Protein AF-A0A7R9MTW7-F1 (afdb_monomer_lite)

pLDDT: mean 83.07, std 15.14, range [42.19, 98.0]

Radius of gyration: 27.44 Å; chains: 1; bounding box: 56×30×74 Å

Structure (mmCIF, N/CA/C/O backbone):
data_AF-A0A7R9MTW7-F1
#
_entry.id   AF-A0A7R9MTW7-F1
#
loop_
_atom_site.group_PDB
_atom_site.id
_atom_site.type_symbol
_atom_site.label_atom_id
_atom_site.label_alt_id
_atom_site.label_comp_id
_atom_site.label_asym_id
_atom_site.label_entity_id
_atom_site.label_seq_id
_atom_site.pdbx_PDB_ins_code
_atom_site.Cartn_x
_atom_site.Cartn_y
_atom_site.Cartn_z
_atom_site.occupancy
_atom_site.B_iso_or_equiv
_atom_site.auth_seq_id
_atom_site.auth_comp_id
_atom_site.auth_asym_id
_atom_site.auth_atom_id
_atom_site.pdbx_PDB_model_num
ATOM 1 N N . GLY A 1 1 ? -20.750 -4.786 21.746 1.00 70.62 1 GLY A N 1
ATOM 2 C CA . GLY A 1 1 ? -20.802 -4.946 23.214 1.00 70.62 1 GLY A CA 1
ATOM 3 C C . GLY A 1 1 ? -21.773 -3.927 23.767 1.00 70.62 1 GLY A C 1
ATOM 4 O O . GLY A 1 1 ? -22.263 -3.124 22.984 1.00 70.62 1 GLY A O 1
ATOM 5 N N . ASP A 1 2 ? -22.049 -3.941 25.066 1.00 84.56 2 ASP A N 1
ATOM 6 C CA . ASP A 1 2 ? -22.953 -2.957 25.673 1.00 84.56 2 ASP A CA 1
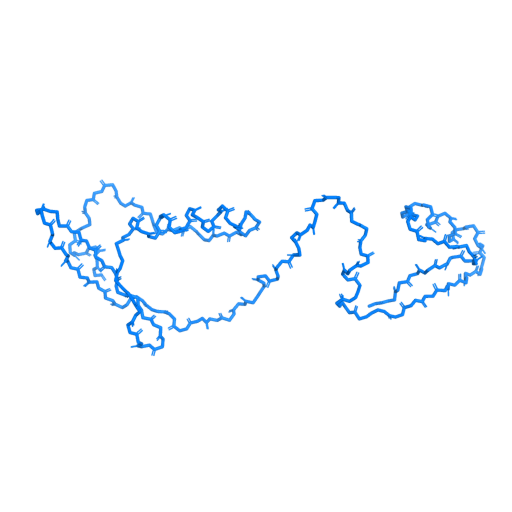ATOM 7 C C . ASP A 1 2 ? -22.163 -1.765 26.226 1.00 84.56 2 ASP A C 1
ATOM 9 O O . ASP A 1 2 ? -21.079 -1.933 26.790 1.00 84.56 2 ASP A O 1
ATOM 13 N N . ARG A 1 3 ? -22.690 -0.551 26.045 1.00 84.81 3 ARG A N 1
ATOM 14 C CA . ARG A 1 3 ? -22.098 0.691 26.559 1.00 84.81 3 ARG A CA 1
ATOM 15 C C . ARG A 1 3 ? -22.910 1.183 27.750 1.00 84.81 3 ARG A C 1
ATOM 17 O O . ARG A 1 3 ? -24.132 1.262 27.665 1.00 84.81 3 ARG A O 1
ATOM 24 N N . ILE A 1 4 ? -22.226 1.526 28.839 1.00 90.19 4 ILE A N 1
ATOM 25 C CA . ILE A 1 4 ? -22.842 2.060 30.058 1.00 90.19 4 ILE A CA 1
ATOM 26 C C . ILE A 1 4 ? -23.126 3.550 29.858 1.00 90.19 4 ILE A C 1
ATOM 28 O O . ILE A 1 4 ? -22.208 4.314 29.570 1.00 90.19 4 ILE A O 1
ATOM 32 N N . LEU A 1 5 ? -24.390 3.937 30.012 1.00 91.19 5 LEU A N 1
ATOM 33 C CA . LEU A 1 5 ? -24.848 5.326 30.019 1.00 91.19 5 LEU A CA 1
ATOM 34 C C . LEU A 1 5 ? -24.949 5.871 31.442 1.00 91.19 5 LEU A C 1
ATOM 36 O O . LEU A 1 5 ? -24.600 7.021 31.688 1.00 91.19 5 LEU A O 1
ATOM 40 N N . GLU A 1 6 ? -25.390 5.040 32.389 1.00 95.06 6 GLU A N 1
ATOM 41 C CA . GLU A 1 6 ? -25.569 5.452 33.781 1.00 95.06 6 GLU A CA 1
ATOM 42 C C . GLU A 1 6 ? -25.099 4.378 34.757 1.00 95.06 6 GLU A C 1
ATOM 44 O O . GLU A 1 6 ? -25.296 3.180 34.535 1.00 95.06 6 GLU A O 1
ATOM 49 N N . VAL A 1 7 ? -24.541 4.833 35.878 1.00 95.44 7 VAL A N 1
ATOM 50 C CA . VAL A 1 7 ? -24.204 4.011 37.041 1.00 95.44 7 VAL A CA 1
ATOM 51 C C . VAL A 1 7 ? -25.021 4.509 38.225 1.00 95.44 7 VAL A C 1
ATOM 53 O O . VAL A 1 7 ? -24.881 5.655 38.640 1.00 95.44 7 VAL A O 1
ATOM 56 N N . ASN A 1 8 ? -25.891 3.656 38.768 1.00 93.00 8 ASN A N 1
ATOM 57 C CA . ASN A 1 8 ? -26.792 3.978 39.880 1.00 93.00 8 ASN A CA 1
ATOM 58 C C . ASN A 1 8 ? -27.641 5.245 39.634 1.00 93.00 8 ASN A C 1
ATOM 60 O O . ASN A 1 8 ? -27.884 6.027 40.550 1.00 93.00 8 ASN A O 1
ATOM 64 N N . GLY A 1 9 ? -28.085 5.445 38.387 1.00 92.19 9 GLY A N 1
ATOM 65 C CA . GLY A 1 9 ? -28.882 6.606 37.969 1.00 92.19 9 GLY A CA 1
ATOM 66 C C . GLY A 1 9 ? -28.076 7.888 37.732 1.00 92.19 9 GLY A C 1
ATOM 67 O O . GLY A 1 9 ? -28.666 8.944 37.522 1.00 92.19 9 GLY A O 1
ATOM 68 N N . ILE A 1 10 ? -26.741 7.820 37.775 1.00 93.44 10 ILE A N 1
ATOM 69 C CA . ILE A 1 10 ? -25.850 8.943 37.461 1.00 93.44 10 ILE A CA 1
ATOM 70 C C . ILE A 1 10 ? -25.286 8.739 36.055 1.00 93.44 10 ILE A C 1
ATOM 72 O O . ILE A 1 10 ? -24.635 7.724 35.803 1.00 93.44 10 ILE A O 1
ATOM 76 N N . ASN A 1 11 ? -25.514 9.704 35.158 1.00 92.31 11 ASN A N 1
ATOM 77 C CA . ASN A 1 11 ? -24.946 9.704 33.808 1.00 92.31 11 ASN A CA 1
ATOM 78 C C . ASN A 1 11 ? -23.407 9.735 33.870 1.00 92.31 11 ASN A C 1
ATOM 80 O O . ASN A 1 11 ? -22.822 10.545 34.592 1.00 92.31 11 ASN A O 1
ATOM 84 N N . VAL A 1 12 ? -22.767 8.829 33.128 1.00 91.81 12 VAL A N 1
ATOM 85 C CA . VAL A 1 12 ? -21.307 8.662 33.064 1.00 91.81 12 VAL A CA 1
ATOM 86 C C . VAL A 1 12 ? -20.700 9.036 31.707 1.00 91.81 12 VAL A C 1
ATOM 88 O O . VAL A 1 12 ? -19.534 8.743 31.442 1.00 91.81 12 VAL A O 1
ATOM 91 N N . GLU A 1 13 ? -21.457 9.695 30.834 1.00 86.06 13 GLU A N 1
ATOM 92 C CA . GLU A 1 13 ? -20.951 10.233 29.575 1.00 86.06 13 GLU A CA 1
ATOM 93 C C . GLU A 1 13 ? -19.819 11.243 29.830 1.00 86.06 13 GLU A C 1
ATOM 95 O O . GLU A 1 13 ? -19.944 12.166 30.634 1.00 86.06 13 GLU A O 1
ATOM 100 N N . GLY A 1 14 ? -18.667 11.029 29.187 1.00 80.06 14 GLY A N 1
ATOM 101 C CA . GLY A 1 14 ? -17.466 11.849 29.384 1.00 80.06 14 GLY A CA 1
ATOM 102 C C . GLY A 1 14 ? -16.756 11.659 30.733 1.00 80.06 14 GLY A C 1
ATOM 103 O O . GLY A 1 14 ? -15.713 12.273 30.959 1.00 80.06 14 GLY A O 1
ATOM 104 N N . ALA A 1 15 ? -17.266 10.803 31.625 1.00 85.19 15 ALA A N 1
ATOM 105 C CA . ALA A 1 15 ? -16.595 10.498 32.881 1.00 85.19 15 ALA A CA 1
ATOM 106 C C . ALA A 1 15 ? -15.306 9.703 32.633 1.00 85.19 15 ALA A C 1
ATOM 108 O O . ALA A 1 15 ? -15.241 8.791 31.806 1.00 85.19 15 ALA A O 1
ATOM 109 N N . THR A 1 16 ? -14.265 10.014 33.402 1.00 86.56 16 THR A N 1
ATOM 110 C CA . THR A 1 16 ? -13.035 9.221 33.385 1.00 86.56 16 THR A CA 1
ATOM 111 C C . THR A 1 16 ? -13.288 7.820 33.932 1.00 86.56 16 THR A C 1
ATOM 113 O O . THR A 1 16 ? -14.127 7.621 34.813 1.00 86.56 16 THR A O 1
ATOM 116 N N . HIS A 1 17 ? -12.487 6.846 33.491 1.00 86.56 17 HIS A N 1
ATOM 117 C CA . HIS A 1 17 ? -12.566 5.474 34.000 1.00 86.56 17 HIS A CA 1
ATOM 118 C C . HIS A 1 17 ? -12.536 5.420 35.537 1.00 86.56 17 HIS A C 1
ATOM 120 O O . HIS A 1 17 ? -13.306 4.689 36.152 1.00 86.56 17 HIS A O 1
ATOM 126 N N . LYS A 1 18 ? -11.697 6.254 36.167 1.00 89.69 18 LYS A N 1
ATOM 127 C CA . LYS A 1 18 ? -11.608 6.356 37.626 1.00 89.69 18 LYS A CA 1
ATOM 128 C C . LYS A 1 18 ? -12.935 6.786 38.259 1.00 89.69 18 LYS A C 1
ATOM 130 O O . LYS A 1 18 ? -13.388 6.136 39.192 1.00 89.69 18 LYS A O 1
ATOM 135 N N . GLN A 1 19 ? -13.572 7.830 37.728 1.00 88.44 19 GLN A N 1
ATOM 136 C CA . GLN A 1 19 ? -14.861 8.318 38.233 1.00 88.44 19 GLN A CA 1
ATOM 137 C C . GLN A 1 19 ? -15.957 7.256 38.106 1.00 88.44 19 GLN A C 1
ATOM 139 O O . GLN A 1 19 ? -16.719 7.049 39.045 1.00 88.44 19 GLN A O 1
ATOM 144 N N . VAL A 1 20 ? -16.000 6.537 36.981 1.00 92.00 20 VAL A N 1
ATOM 145 C CA . VAL A 1 20 ? -16.958 5.438 36.780 1.00 92.00 20 VAL A CA 1
ATOM 146 C C . VAL A 1 20 ? -16.726 4.313 37.791 1.00 92.00 20 VAL A C 1
ATOM 148 O O . VAL A 1 20 ? -17.672 3.827 38.405 1.00 92.00 20 VAL A O 1
ATOM 151 N N . VAL A 1 21 ? -15.469 3.925 38.019 1.00 93.19 21 VAL A N 1
ATOM 152 C CA . VAL A 1 21 ? -15.114 2.903 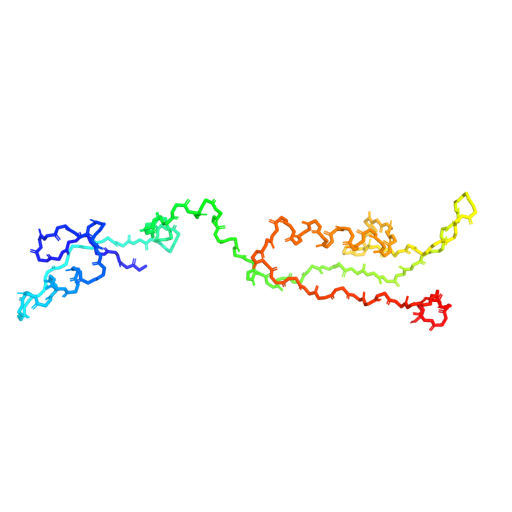39.015 1.00 93.19 21 VAL A CA 1
ATOM 153 C C . VAL A 1 21 ? -15.519 3.328 40.428 1.00 93.19 21 VAL A C 1
ATOM 155 O O . VAL A 1 21 ? -16.021 2.501 41.189 1.00 93.19 21 VAL A O 1
ATOM 158 N N . ASP A 1 22 ? -15.333 4.597 40.783 1.00 93.31 22 ASP A N 1
ATOM 159 C CA . ASP A 1 22 ? -15.707 5.115 42.100 1.00 93.31 22 ASP A CA 1
ATOM 160 C C . ASP A 1 22 ? -17.236 5.110 42.301 1.00 93.31 22 ASP A C 1
ATOM 162 O O . ASP A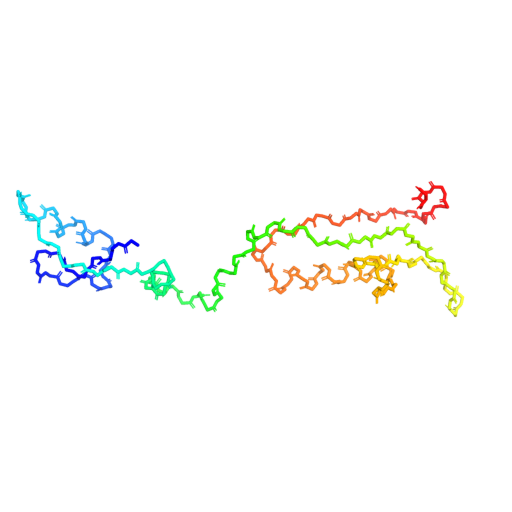 1 22 ? -17.708 4.725 43.371 1.00 93.31 22 ASP A O 1
ATOM 166 N N . LEU A 1 23 ? -18.016 5.429 41.259 1.00 93.50 23 LEU A N 1
ATOM 167 C CA . LEU A 1 23 ? -19.486 5.337 41.269 1.00 93.50 23 LEU A CA 1
ATOM 168 C C . LEU A 1 23 ? -20.000 3.897 41.403 1.00 93.50 23 LEU A C 1
ATOM 170 O O . LEU A 1 23 ? -21.016 3.653 42.050 1.00 93.50 23 LEU A O 1
ATOM 174 N N . ILE A 1 24 ? -19.301 2.931 40.803 1.00 93.38 24 ILE A N 1
ATOM 175 C CA . ILE A 1 24 ? -19.636 1.510 40.959 1.00 93.38 24 ILE A CA 1
ATOM 176 C C . ILE A 1 24 ? -19.371 1.075 42.403 1.00 93.38 24 ILE A C 1
ATOM 178 O O . ILE A 1 24 ? -20.214 0.431 43.024 1.00 93.38 24 ILE A O 1
ATOM 182 N N . LYS A 1 25 ? -18.213 1.454 42.958 1.00 92.50 25 LYS A N 1
ATOM 183 C CA . LYS A 1 25 ? -17.811 1.089 44.325 1.00 92.50 25 LYS A CA 1
ATOM 184 C C . LYS A 1 25 ? -18.693 1.719 45.400 1.00 92.50 25 LYS A C 1
ATOM 186 O O . LYS A 1 25 ? -18.876 1.112 46.451 1.00 92.50 25 LYS A O 1
ATOM 191 N N . SER A 1 26 ? -19.232 2.913 45.162 1.00 90.38 26 SER A N 1
ATOM 192 C CA . SER A 1 26 ? -20.107 3.589 46.125 1.00 90.38 26 SER A CA 1
ATOM 193 C C . SER A 1 26 ? -21.502 2.960 46.237 1.00 90.38 26 SER A C 1
ATOM 195 O O . SER A 1 26 ? -22.189 3.211 47.224 1.00 90.38 26 SER A O 1
ATOM 197 N N . GLY A 1 27 ? -21.907 2.114 45.280 1.00 85.69 27 GLY A N 1
ATOM 198 C CA . GLY A 1 27 ? -23.217 1.447 45.261 1.00 85.69 27 GLY A CA 1
ATOM 199 C C . GLY A 1 27 ? -23.412 0.332 46.297 1.00 85.69 27 GLY A C 1
ATOM 200 O O . GLY A 1 27 ? -24.524 -0.168 46.446 1.00 85.69 27 GLY A O 1
ATOM 201 N N . GLY A 1 28 ? -22.363 -0.060 47.027 1.00 88.19 28 GLY A N 1
ATOM 202 C CA . GLY A 1 28 ? -22.450 -1.108 48.045 1.00 88.19 28 GLY A CA 1
ATOM 203 C C . GLY A 1 28 ? -22.726 -2.488 47.442 1.00 88.19 28 GLY A C 1
ATOM 204 O O . GLY A 1 28 ? -21.963 -2.978 46.614 1.00 88.19 28 GLY A O 1
ATOM 205 N N . ASP A 1 29 ? -23.801 -3.131 47.890 1.00 92.25 29 ASP A N 1
ATOM 206 C CA . ASP A 1 29 ? -24.205 -4.495 47.537 1.00 92.25 29 ASP A CA 1
ATOM 207 C C . ASP A 1 29 ? -25.102 -4.585 46.289 1.00 92.25 29 ASP A C 1
ATOM 209 O O . ASP A 1 29 ? -25.322 -5.683 45.770 1.00 92.25 29 ASP A O 1
ATOM 213 N N . LYS A 1 30 ? -25.588 -3.453 45.759 1.00 90.69 30 LYS A N 1
ATOM 214 C CA . LYS A 1 30 ? -26.430 -3.416 44.556 1.00 90.69 30 LYS A CA 1
ATOM 215 C C . LYS A 1 30 ? -25.927 -2.397 43.533 1.00 90.69 30 LYS A C 1
ATOM 217 O O 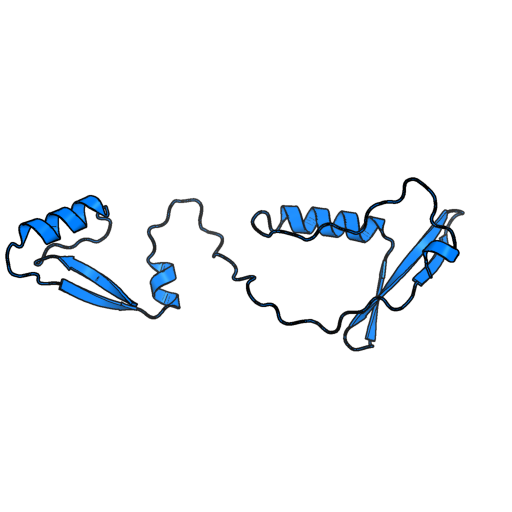. LYS A 1 30 ? -25.695 -1.237 43.848 1.00 90.69 30 LYS A O 1
ATOM 222 N N . LEU A 1 31 ? -25.849 -2.823 42.272 1.00 92.81 31 LEU A N 1
ATOM 223 C CA . LEU A 1 31 ? -25.461 -1.992 41.132 1.00 92.81 31 LEU A CA 1
ATOM 224 C C . LEU A 1 31 ? -26.599 -1.939 40.108 1.00 92.81 31 LEU A C 1
ATOM 226 O O . LEU A 1 31 ? -27.094 -2.979 39.678 1.00 92.81 31 LEU A O 1
ATOM 230 N N . THR A 1 32 ? -26.997 -0.733 39.703 1.00 94.50 32 THR A N 1
ATOM 231 C CA . THR A 1 32 ? -27.955 -0.520 38.604 1.00 94.50 32 THR A CA 1
ATOM 232 C C . THR A 1 32 ? -27.242 0.152 37.440 1.00 94.50 32 THR A C 1
ATOM 234 O O . THR A 1 32 ? -26.627 1.199 37.632 1.00 94.50 32 THR A O 1
ATOM 237 N N . LEU A 1 33 ? -27.321 -0.437 36.245 1.00 94.94 33 LEU A N 1
ATOM 238 C CA . LEU A 1 33 ? -26.704 0.098 35.031 1.00 94.94 33 LEU A CA 1
ATOM 239 C C . LEU A 1 33 ? -27.770 0.353 33.969 1.00 94.94 33 LEU A C 1
ATOM 241 O O . LEU A 1 33 ? -28.547 -0.547 33.648 1.00 94.94 33 LEU A O 1
ATOM 245 N N . THR A 1 34 ? -27.751 1.548 33.389 1.00 94.75 34 THR A N 1
ATOM 246 C CA . THR A 1 34 ? -28.468 1.833 32.142 1.00 94.75 34 THR A CA 1
ATOM 247 C C . THR A 1 34 ? -27.479 1.636 31.003 1.00 94.75 34 THR A C 1
ATOM 249 O O . THR A 1 34 ? -26.437 2.292 30.978 1.00 94.75 34 THR A O 1
ATOM 252 N N . VAL A 1 35 ? -27.769 0.714 30.083 1.00 92.19 35 VAL A N 1
ATOM 253 C CA . VAL A 1 35 ? -26.877 0.370 28.966 1.00 92.19 35 VAL A CA 1
ATOM 254 C C . VAL A 1 35 ? -27.591 0.472 27.625 1.00 92.19 35 VAL A C 1
ATOM 256 O O . VAL A 1 35 ? -28.808 0.312 27.546 1.00 92.19 35 VAL A O 1
ATOM 259 N N . ILE A 1 36 ? -26.817 0.684 26.565 1.00 89.44 36 ILE A N 1
ATOM 260 C CA . ILE A 1 36 ? -27.267 0.498 25.184 1.00 89.44 36 ILE A CA 1
ATOM 261 C C . ILE A 1 36 ? -26.448 -0.600 24.520 1.00 89.44 36 ILE A C 1
ATOM 263 O O . ILE A 1 36 ? -25.224 -0.658 24.671 1.00 89.44 36 ILE A O 1
ATOM 267 N N . SER A 1 37 ? -27.118 -1.453 23.755 1.00 84.81 37 SER A N 1
ATOM 268 C CA . SER A 1 37 ? -26.432 -2.389 22.876 1.00 84.81 37 SER A CA 1
ATOM 269 C C . SER A 1 37 ? -25.997 -1.657 21.622 1.00 84.81 37 SER A C 1
ATOM 271 O O . SER A 1 37 ? -26.818 -1.096 20.899 1.00 84.81 37 SER A O 1
ATOM 273 N N . VAL A 1 38 ? -24.694 -1.673 21.371 1.00 80.31 38 VAL A N 1
ATOM 274 C CA . VAL A 1 38 ? -24.105 -1.075 20.177 1.00 80.31 38 VAL A CA 1
ATOM 275 C C . VAL A 1 38 ? -23.543 -2.168 19.287 1.00 80.31 38 VAL A C 1
ATOM 277 O O . VAL A 1 38 ? -22.889 -3.119 19.747 1.00 80.31 38 VAL A O 1
ATOM 280 N N . THR A 1 39 ? -23.789 -2.033 17.985 1.00 78.75 39 THR A N 1
ATOM 281 C CA . THR A 1 39 ? -23.085 -2.856 17.002 1.00 78.75 39 THR A CA 1
ATOM 282 C C . THR A 1 39 ? -21.581 -2.560 17.081 1.00 78.75 39 THR A C 1
ATOM 284 O O . THR A 1 39 ? -21.199 -1.464 17.499 1.00 78.75 39 THR A O 1
ATOM 287 N N . PRO A 1 40 ? -20.692 -3.491 16.686 1.00 72.19 40 PRO A N 1
ATOM 288 C CA . PRO A 1 40 ? -19.245 -3.245 16.701 1.00 72.19 40 PRO A CA 1
ATOM 289 C C . PRO A 1 40 ? -18.859 -1.929 16.004 1.00 72.19 40 PRO A C 1
ATOM 291 O O . PRO A 1 40 ? -18.102 -1.133 16.543 1.00 72.19 40 PRO A O 1
ATOM 294 N N . ARG A 1 41 ? -19.513 -1.645 14.872 1.00 71.94 41 ARG A N 1
ATOM 295 C CA . ARG A 1 41 ? -19.321 -0.427 14.077 1.00 71.94 41 ARG A CA 1
ATOM 296 C C . ARG A 1 41 ? -19.789 0.857 14.771 1.00 71.94 41 ARG A C 1
ATOM 298 O O . ARG A 1 41 ? -19.292 1.936 14.469 1.00 71.94 41 ARG A O 1
ATOM 305 N N . GLU A 1 42 ? -20.796 0.781 15.635 1.00 68.50 42 GLU A N 1
ATOM 306 C CA . GLU A 1 42 ? -21.270 1.934 16.410 1.00 68.50 42 GLU A CA 1
ATOM 307 C C . GLU A 1 42 ? -20.436 2.141 17.671 1.00 68.50 42 GLU A C 1
ATOM 309 O O . GLU A 1 42 ? -20.199 3.283 18.048 1.00 68.50 42 GLU A O 1
ATOM 314 N N . ALA A 1 43 ? -19.938 1.060 18.278 1.00 68.19 43 ALA A N 1
ATOM 315 C CA . ALA A 1 43 ? -19.037 1.128 19.424 1.00 68.19 43 ALA A CA 1
ATOM 316 C C . ALA A 1 43 ? -17.755 1.909 19.092 1.00 68.19 43 ALA A C 1
ATOM 318 O O . ALA A 1 43 ? -17.340 2.754 19.880 1.00 68.19 43 ALA A O 1
ATOM 319 N N . GLU A 1 44 ? -17.192 1.691 17.900 1.00 66.31 44 GLU A N 1
ATOM 320 C CA . GLU A 1 44 ? -16.018 2.417 17.390 1.00 66.31 44 GLU A CA 1
ATOM 321 C C . GLU A 1 44 ? -16.240 3.935 17.286 1.00 66.31 44 GLU A C 1
ATOM 323 O O . GLU A 1 44 ? -15.308 4.709 17.472 1.00 66.31 44 GLU A O 1
ATOM 328 N N . LYS A 1 45 ? -17.473 4.387 17.023 1.00 63.53 45 LYS A N 1
ATOM 329 C CA . LYS A 1 45 ? -17.797 5.820 16.890 1.00 63.53 45 LYS A CA 1
ATOM 330 C C . LYS A 1 45 ? -17.951 6.545 18.228 1.00 63.53 45 LYS A C 1
ATOM 332 O O . LYS A 1 45 ? -18.068 7.766 18.238 1.00 63.53 45 LYS A O 1
ATOM 337 N N . LEU A 1 46 ? -18.036 5.799 19.326 1.00 60.25 46 LEU A N 1
ATOM 338 C CA . LEU A 1 46 ? -18.327 6.309 20.669 1.00 60.25 46 LEU A CA 1
ATOM 339 C C . LEU A 1 46 ? -17.089 6.291 21.584 1.00 60.25 46 LEU A C 1
ATOM 341 O O . LEU A 1 46 ? -17.190 6.601 22.775 1.00 60.25 46 LEU A O 1
ATOM 345 N N . GLU A 1 47 ? -15.928 5.903 21.056 1.00 63.00 47 GLU A N 1
ATOM 346 C CA . GLU A 1 47 ? -14.640 6.039 21.736 1.00 63.00 47 GLU A CA 1
ATOM 347 C C . GLU A 1 47 ? -14.313 7.542 21.885 1.00 63.00 47 GLU A C 1
ATOM 349 O O . GLU A 1 47 ? -14.449 8.290 20.914 1.00 63.00 47 GLU A O 1
ATOM 354 N N . PRO A 1 48 ? -13.950 8.026 23.090 1.00 52.09 48 PRO A N 1
ATOM 355 C CA . PRO A 1 48 ? -13.683 9.441 23.315 1.00 52.09 48 PRO A CA 1
ATOM 356 C C . PRO A 1 48 ? -12.534 9.917 22.421 1.00 52.09 48 PRO A C 1
ATOM 358 O O . PRO A 1 48 ? -11.413 9.416 22.480 1.00 52.09 48 PRO A O 1
ATOM 361 N N . ASN A 1 49 ? -12.878 10.887 21.581 1.00 47.19 49 ASN A N 1
ATOM 362 C CA . ASN A 1 49 ? -12.058 11.516 20.563 1.00 47.19 49 ASN A CA 1
ATOM 363 C C . ASN A 1 49 ? -10.914 12.316 21.210 1.00 47.19 49 ASN A C 1
ATOM 365 O O . ASN A 1 49 ? -11.089 13.485 21.547 1.00 47.19 49 ASN A O 1
ATOM 369 N N . ASP A 1 50 ? -9.744 11.697 21.378 1.00 47.66 50 ASP A N 1
ATOM 370 C CA . ASP A 1 50 ? -8.488 12.449 21.428 1.00 47.66 50 ASP A CA 1
ATOM 371 C C . ASP A 1 50 ? -8.339 13.102 20.039 1.00 47.66 50 ASP A C 1
ATOM 373 O O . ASP A 1 50 ? -8.454 12.408 19.021 1.00 47.66 50 ASP A O 1
ATOM 377 N N . GLU A 1 51 ? -8.171 14.429 19.981 1.00 45.72 51 GLU A N 1
ATOM 378 C CA . GLU A 1 51 ? -8.348 15.311 18.801 1.00 45.72 51 GLU A CA 1
ATOM 379 C C . GLU A 1 51 ? -7.408 15.042 17.594 1.00 45.72 51 GLU A C 1
ATOM 381 O O . GLU A 1 51 ? -7.202 15.900 16.740 1.00 45.72 51 GLU A O 1
ATOM 386 N N . THR A 1 52 ? -6.839 13.843 17.463 1.00 45.75 52 THR A N 1
ATOM 387 C CA . THR A 1 52 ? -5.946 13.437 16.362 1.00 45.75 52 THR A CA 1
ATOM 388 C C . THR A 1 52 ? -6.541 12.335 15.463 1.00 45.75 52 THR A C 1
ATOM 390 O O . THR A 1 52 ? -5.959 11.980 14.442 1.00 45.75 52 THR A O 1
ATOM 393 N N . SER A 1 53 ? -7.715 11.787 15.786 1.00 48.12 53 SER A N 1
ATOM 394 C CA . SER A 1 53 ? -8.211 10.515 15.223 1.00 48.12 53 SER A CA 1
ATOM 395 C C . SER A 1 53 ? -9.198 10.634 14.044 1.00 48.12 53 SER A C 1
ATOM 397 O O . SER A 1 53 ? -10.024 9.756 13.814 1.00 48.12 53 SER A O 1
ATOM 399 N N . THR A 1 54 ? -9.080 11.672 13.208 1.00 42.19 54 THR A N 1
ATOM 400 C CA . THR A 1 54 ? -9.865 11.777 11.953 1.00 42.19 54 THR A CA 1
ATOM 401 C C . THR A 1 54 ? -9.478 10.714 10.908 1.00 42.19 54 THR A C 1
ATOM 403 O O . THR A 1 54 ? -10.214 10.484 9.949 1.00 42.19 54 THR A O 1
ATOM 406 N N . TYR A 1 55 ? -8.362 10.006 11.092 1.00 47.19 55 TYR A N 1
ATOM 407 C CA . TYR A 1 55 ? -8.067 8.791 10.338 1.00 47.19 55 TYR A CA 1
ATOM 408 C C . TYR A 1 55 ? -8.576 7.589 11.119 1.00 47.19 55 TYR A C 1
ATOM 410 O O . TYR A 1 55 ? -7.843 6.952 11.868 1.00 47.19 55 TYR A O 1
ATOM 418 N N . SER A 1 56 ? -9.858 7.288 10.920 1.00 49.38 56 SER A N 1
ATOM 419 C CA . SER A 1 56 ? -10.411 5.935 11.005 1.00 49.38 56 SER A CA 1
ATOM 420 C C . SER A 1 56 ? -9.306 4.898 10.798 1.00 49.38 56 SER A C 1
ATOM 422 O O . SER A 1 56 ? -8.684 4.882 9.734 1.00 49.38 56 SER A O 1
ATOM 424 N N . TYR A 1 57 ? -9.054 4.088 11.826 1.00 53.38 57 TYR A N 1
ATOM 425 C CA . TYR A 1 57 ? -8.103 2.982 11.837 1.00 53.38 57 TYR A CA 1
ATOM 426 C C . TYR A 1 57 ? -8.441 2.048 10.669 1.00 53.38 57 TYR A C 1
ATOM 428 O O . TYR A 1 57 ? -9.310 1.186 10.773 1.00 53.38 57 TYR A O 1
ATOM 436 N N . LEU A 1 58 ? -7.851 2.307 9.501 1.00 60.38 58 LEU A N 1
ATOM 437 C CA . LEU A 1 58 ? -8.085 1.514 8.306 1.00 60.38 58 LEU A CA 1
ATOM 438 C C . LEU A 1 58 ? -7.590 0.104 8.618 1.00 60.38 58 LEU A C 1
ATOM 440 O O . LEU A 1 58 ? -6.407 -0.112 8.879 1.00 60.38 58 LEU A O 1
ATOM 444 N N . ASP A 1 59 ? -8.524 -0.842 8.647 1.00 68.56 59 ASP A N 1
ATOM 445 C CA . ASP A 1 59 ? -8.236 -2.234 8.947 1.00 68.56 59 ASP A CA 1
ATOM 446 C C . ASP A 1 59 ? -7.495 -2.881 7.766 1.00 68.56 59 ASP A C 1
ATOM 448 O O . ASP A 1 59 ? -8.087 -3.437 6.841 1.00 68.56 59 ASP A O 1
ATOM 452 N N . TYR A 1 60 ? -6.163 -2.792 7.794 1.00 72.69 60 TYR A N 1
ATOM 453 C CA . TYR A 1 60 ? -5.269 -3.480 6.858 1.00 72.69 60 TYR A CA 1
ATOM 454 C C . TYR A 1 60 ? -5.005 -4.942 7.262 1.00 72.69 60 TYR A C 1
ATOM 456 O O . TYR A 1 60 ? -4.003 -5.536 6.842 1.00 72.69 60 TYR A O 1
ATOM 464 N N . SER A 1 61 ? -5.851 -5.537 8.113 1.00 76.06 61 SER A N 1
ATOM 465 C CA . SER A 1 61 ? -5.724 -6.947 8.483 1.00 76.06 61 SER A CA 1
ATOM 466 C C . SER A 1 61 ? -6.066 -7.891 7.334 1.00 76.06 61 SER A C 1
ATOM 468 O O . SER A 1 61 ? -5.652 -9.050 7.385 1.00 76.06 61 SER A O 1
ATOM 470 N N . GLU A 1 62 ? -6.747 -7.425 6.278 1.00 80.69 62 GLU A N 1
ATOM 471 C CA . GLU A 1 62 ? -7.075 -8.266 5.128 1.00 80.69 62 GLU A CA 1
ATOM 472 C C . GLU A 1 62 ? -5.797 -8.812 4.461 1.00 80.69 62 GLU A C 1
ATOM 474 O O . GLU A 1 62 ? -5.016 -8.100 3.833 1.00 80.69 62 GLU A O 1
ATOM 479 N N . LYS A 1 63 ? -5.578 -10.126 4.602 1.00 80.06 63 LYS A N 1
ATOM 480 C CA . LYS A 1 63 ? -4.429 -10.859 4.036 1.00 80.06 63 LYS A CA 1
ATOM 481 C C . LYS A 1 63 ? -4.756 -11.549 2.713 1.00 80.06 63 LYS A C 1
ATOM 483 O O . LYS A 1 63 ? -4.076 -12.505 2.336 1.00 80.06 63 LYS A O 1
ATOM 488 N N . ARG A 1 64 ? -5.821 -11.135 2.021 1.00 86.50 64 ARG A N 1
ATOM 489 C CA . ARG A 1 64 ? -6.228 -11.788 0.776 1.00 86.50 64 ARG A CA 1
ATOM 490 C C . ARG A 1 64 ? -5.127 -11.593 -0.268 1.00 86.50 64 ARG A C 1
ATOM 492 O O . ARG A 1 64 ? -4.756 -10.467 -0.591 1.00 86.50 64 ARG A O 1
ATOM 499 N N . SER A 1 65 ? -4.588 -12.694 -0.786 1.00 88.06 65 SER A N 1
ATOM 500 C CA . SER A 1 65 ? -3.596 -12.627 -1.852 1.00 88.06 65 SER A CA 1
ATOM 501 C C . SER A 1 65 ? -4.252 -12.121 -3.134 1.00 88.06 65 SER A C 1
ATOM 503 O O . SER A 1 65 ? -5.317 -12.586 -3.546 1.00 88.06 65 SER A O 1
ATOM 505 N N . LEU A 1 66 ? -3.606 -11.151 -3.774 1.00 92.06 66 LEU A N 1
ATOM 506 C CA . LEU A 1 66 ? -3.935 -10.757 -5.137 1.00 92.06 66 LEU A CA 1
ATOM 507 C C . LEU A 1 66 ? -3.096 -11.604 -6.101 1.00 92.06 66 LEU A C 1
ATOM 509 O O . LEU A 1 66 ? -1.926 -11.855 -5.803 1.00 92.06 66 LEU A O 1
ATOM 513 N N . PRO A 1 67 ? -3.640 -12.030 -7.257 1.00 95.12 67 PRO A N 1
ATOM 514 C CA . PRO A 1 67 ? -2.905 -12.812 -8.250 1.00 95.12 67 PRO A CA 1
ATOM 515 C C . PRO A 1 67 ? -1.946 -11.915 -9.051 1.00 95.12 67 PRO A C 1
ATOM 517 O O . PRO A 1 67 ? -2.061 -11.810 -10.270 1.00 95.12 67 PRO A O 1
ATOM 520 N N . ILE A 1 68 ? -1.049 -11.211 -8.358 1.00 95.75 68 ILE A N 1
ATOM 521 C CA . ILE A 1 68 ? -0.020 -10.348 -8.935 1.00 95.75 68 ILE A CA 1
ATOM 522 C C . ILE A 1 68 ? 1.276 -11.139 -9.119 1.00 95.75 68 ILE A C 1
ATOM 524 O O . ILE A 1 68 ? 1.685 -11.891 -8.236 1.00 95.75 68 ILE A O 1
ATOM 528 N N . SER A 1 69 ? 1.929 -10.972 -10.263 1.00 95.38 69 SER A N 1
ATOM 529 C CA . SER A 1 69 ? 3.182 -11.656 -10.583 1.00 95.38 69 SER A CA 1
ATOM 530 C C . SER A 1 69 ? 4.123 -10.753 -11.371 1.00 95.38 69 SER A C 1
ATOM 532 O O . SER A 1 69 ? 3.681 -9.860 -12.094 1.00 95.38 69 SER A O 1
ATOM 534 N N . ILE A 1 70 ? 5.421 -11.025 -11.257 1.00 95.69 70 ILE A N 1
ATOM 535 C CA . ILE A 1 70 ? 6.484 -10.385 -12.038 1.00 95.69 70 ILE A CA 1
ATOM 536 C C . ILE A 1 70 ? 7.311 -11.512 -12.676 1.00 95.69 70 ILE A C 1
ATOM 538 O O . ILE A 1 70 ? 8.320 -11.912 -12.102 1.00 95.69 70 ILE A O 1
ATOM 542 N N . PRO A 1 71 ? 6.826 -12.125 -13.770 1.00 95.81 71 PRO A N 1
ATOM 543 C CA . PRO A 1 71 ? 7.425 -13.332 -14.334 1.00 95.81 71 PRO A CA 1
ATOM 544 C C . PRO A 1 71 ? 8.638 -13.051 -15.226 1.00 95.81 71 PRO A C 1
ATOM 546 O O . PRO A 1 71 ? 9.408 -13.965 -15.489 1.00 95.81 71 PRO A O 1
ATOM 549 N N . ASP A 1 72 ? 8.790 -11.821 -15.719 1.00 94.31 72 ASP A N 1
ATOM 550 C CA . ASP A 1 72 ? 9.803 -11.491 -16.714 1.00 94.31 72 ASP A CA 1
ATOM 551 C C . ASP A 1 72 ? 10.231 -10.008 -16.656 1.00 94.31 72 ASP A C 1
ATOM 553 O O . ASP A 1 72 ? 9.647 -9.170 -15.948 1.00 94.31 72 ASP A O 1
ATOM 557 N N . TYR A 1 73 ? 11.306 -9.696 -17.382 1.00 95.06 73 TYR A N 1
ATOM 558 C CA . TYR A 1 73 ? 11.900 -8.366 -17.485 1.00 95.06 73 TYR A CA 1
ATOM 559 C C . TYR A 1 73 ? 12.354 -8.065 -18.921 1.00 95.06 73 TYR A C 1
ATOM 561 O O . TYR A 1 73 ? 12.566 -8.961 -19.737 1.00 95.06 73 TYR A O 1
ATOM 569 N N . ASN A 1 74 ? 12.538 -6.783 -19.243 1.00 94.06 74 ASN A N 1
ATOM 570 C CA . ASN A 1 74 ? 13.103 -6.345 -20.519 1.00 94.06 74 ASN A CA 1
ATOM 571 C C . ASN A 1 74 ? 14.210 -5.309 -20.328 1.00 94.06 74 ASN A C 1
ATOM 573 O O . ASN A 1 74 ? 14.189 -4.505 -19.393 1.00 94.06 74 ASN A O 1
ATOM 577 N N . TYR A 1 75 ? 15.140 -5.281 -21.280 1.00 92.94 75 TYR A N 1
ATOM 578 C CA . TYR A 1 75 ? 16.098 -4.194 -21.431 1.00 92.94 75 TYR A CA 1
ATOM 579 C C . TYR A 1 75 ? 15.493 -3.087 -22.286 1.00 92.94 75 TYR A C 1
ATOM 581 O O . TYR A 1 75 ? 15.071 -3.324 -23.415 1.00 92.94 75 TYR A O 1
ATOM 589 N N . ILE A 1 76 ? 15.480 -1.872 -21.750 1.00 92.94 76 ILE A N 1
ATOM 590 C CA . ILE A 1 76 ? 15.087 -0.669 -22.473 1.00 92.94 76 ILE A CA 1
ATOM 591 C C . ILE A 1 76 ? 16.336 0.158 -22.729 1.00 92.94 76 ILE A C 1
ATOM 593 O O . ILE A 1 76 ? 17.097 0.442 -21.804 1.00 92.94 76 ILE A O 1
ATOM 597 N N . GLU A 1 77 ? 16.514 0.559 -23.981 1.00 92.56 77 GLU A N 1
ATOM 598 C CA . GLU A 1 77 ? 17.543 1.498 -24.408 1.00 92.56 77 GLU A CA 1
ATOM 599 C C . GLU A 1 77 ? 16.862 2.765 -24.928 1.00 92.56 77 GLU A C 1
ATOM 601 O O . GLU A 1 77 ? 16.075 2.729 -25.876 1.00 92.56 77 GLU A O 1
ATOM 606 N N . ARG A 1 78 ? 17.109 3.899 -24.267 1.00 85.56 78 ARG A N 1
ATOM 607 C CA . ARG A 1 78 ? 16.564 5.202 -24.664 1.00 85.56 78 ARG A CA 1
ATOM 608 C C . ARG A 1 78 ? 17.630 6.266 -24.454 1.00 85.56 78 ARG A C 1
ATOM 610 O O . ARG A 1 78 ? 18.114 6.424 -23.344 1.00 85.56 78 ARG A O 1
ATOM 617 N N . ASN A 1 79 ? 17.947 7.037 -25.495 1.00 82.06 79 ASN A N 1
ATOM 618 C CA . ASN A 1 79 ? 18.909 8.148 -25.428 1.00 82.06 79 ASN A CA 1
ATOM 619 C C . ASN A 1 79 ? 20.274 7.743 -24.823 1.00 82.06 79 ASN A C 1
ATOM 621 O O . ASN A 1 79 ? 20.810 8.476 -24.000 1.00 82.06 79 ASN A O 1
ATOM 625 N N . ALA A 1 80 ? 20.805 6.576 -25.209 1.00 83.38 80 ALA A N 1
ATOM 626 C CA . ALA A 1 80 ? 22.031 5.961 -24.673 1.00 83.38 80 ALA A CA 1
ATOM 627 C C . ALA A 1 80 ? 21.977 5.483 -23.203 1.00 83.38 80 ALA A C 1
ATOM 629 O O . ALA A 1 80 ? 22.949 4.909 -22.717 1.00 83.38 80 ALA A O 1
ATOM 630 N N . ASP A 1 81 ? 20.839 5.624 -22.516 1.00 85.31 81 ASP A N 1
ATOM 631 C CA . ASP A 1 81 ? 20.601 4.983 -21.223 1.00 85.31 81 ASP A CA 1
ATOM 632 C C . ASP A 1 81 ? 20.001 3.587 -21.426 1.00 85.31 81 ASP A C 1
ATOM 634 O O . ASP A 1 81 ? 18.889 3.442 -21.945 1.00 85.31 81 ASP A O 1
ATOM 638 N N . LYS A 1 82 ? 20.714 2.561 -20.947 1.00 88.12 82 LYS A N 1
ATOM 639 C CA . LYS A 1 82 ? 20.225 1.179 -20.863 1.00 88.12 82 LYS A CA 1
ATOM 640 C C . LYS A 1 82 ? 19.774 0.866 -19.439 1.00 88.12 82 LYS A C 1
ATOM 642 O O . LYS A 1 82 ? 20.527 1.044 -18.482 1.00 88.12 82 LYS A O 1
ATOM 647 N N . TYR A 1 83 ? 18.549 0.378 -19.276 1.00 89.38 83 TYR A N 1
ATOM 648 C CA . TYR A 1 83 ? 18.027 -0.036 -17.974 1.00 89.38 83 TYR A CA 1
ATOM 649 C C . TYR A 1 83 ? 17.047 -1.202 -18.082 1.00 89.38 83 TYR A C 1
ATOM 651 O O . TYR A 1 83 ? 16.441 -1.436 -19.123 1.00 89.38 83 TYR A O 1
ATOM 659 N N . VAL A 1 84 ? 16.879 -1.922 -16.974 1.00 92.25 84 VAL A N 1
ATOM 660 C CA . VAL A 1 84 ? 15.923 -3.027 -16.857 1.00 92.25 84 VAL A CA 1
ATOM 661 C C . VAL A 1 84 ? 14.564 -2.505 -16.397 1.00 92.25 84 VAL A C 1
ATOM 663 O O . VAL A 1 84 ? 14.481 -1.680 -15.475 1.00 92.25 84 VAL A O 1
ATOM 666 N N . VAL A 1 85 ? 13.502 -3.006 -17.024 1.00 95.00 85 VAL A N 1
ATOM 667 C CA . VAL A 1 85 ? 12.116 -2.876 -16.564 1.00 95.00 85 VAL A CA 1
ATOM 668 C C . VAL A 1 85 ? 11.548 -4.252 -16.247 1.00 95.00 85 VAL A C 1
ATOM 670 O O . VAL A 1 85 ? 11.804 -5.210 -16.965 1.00 95.00 85 VAL A O 1
ATOM 673 N N . PHE A 1 86 ? 10.773 -4.334 -15.175 1.00 95.88 86 PHE A N 1
ATOM 674 C CA . PHE A 1 86 ? 10.086 -5.544 -14.740 1.00 95.88 86 PHE A CA 1
ATOM 675 C C . PHE A 1 86 ? 8.628 -5.476 -15.171 1.00 95.88 86 PHE A C 1
ATOM 677 O O . PHE A 1 86 ? 7.981 -4.443 -14.953 1.00 95.88 86 PHE A O 1
ATOM 684 N N . ASN A 1 87 ? 8.120 -6.556 -15.758 1.00 96.69 87 ASN A N 1
ATOM 685 C CA . ASN A 1 87 ? 6.756 -6.621 -16.262 1.00 96.69 87 ASN A CA 1
ATOM 686 C C . ASN A 1 87 ? 5.822 -7.152 -15.178 1.00 96.69 87 ASN A C 1
ATOM 688 O O . ASN A 1 87 ? 5.994 -8.254 -14.665 1.00 96.69 87 ASN A O 1
ATOM 692 N N . ILE A 1 88 ? 4.831 -6.343 -14.816 1.00 97.56 88 ILE A N 1
ATOM 693 C CA . ILE A 1 88 ? 3.865 -6.647 -13.764 1.00 97.56 88 ILE A CA 1
ATOM 694 C C . ILE A 1 88 ? 2.589 -7.168 -14.412 1.00 97.56 88 ILE A C 1
ATOM 696 O O . ILE A 1 88 ? 2.019 -6.512 -15.287 1.00 97.56 88 ILE A O 1
ATOM 700 N N . TYR A 1 89 ? 2.108 -8.307 -13.928 1.00 98.00 89 TYR A N 1
ATOM 701 C CA . TYR A 1 89 ? 0.867 -8.926 -14.371 1.00 98.00 89 TYR A CA 1
ATOM 702 C C . TYR A 1 89 ? -0.099 -9.086 -13.202 1.00 98.00 89 TYR A C 1
ATOM 704 O O . TYR A 1 89 ? 0.318 -9.280 -12.062 1.00 98.00 89 TYR A O 1
ATOM 712 N N . MET A 1 90 ? -1.397 -9.052 -13.494 1.00 97.38 90 MET A N 1
ATOM 713 C CA . MET A 1 90 ? -2.454 -9.415 -12.554 1.00 97.38 90 MET A CA 1
ATOM 714 C C . MET A 1 90 ? -3.420 -10.383 -13.227 1.00 97.38 90 MET A C 1
ATOM 716 O O . MET A 1 90 ? -3.951 -10.092 -14.297 1.00 97.38 90 MET A O 1
ATOM 720 N N . ALA A 1 91 ? -3.621 -11.551 -12.614 1.00 96.44 91 ALA A N 1
ATOM 721 C CA . ALA A 1 91 ? -4.404 -12.650 -13.182 1.00 96.44 91 ALA A CA 1
ATOM 722 C C . ALA A 1 91 ? -3.979 -12.989 -14.629 1.00 96.44 91 ALA A C 1
ATOM 724 O O . ALA A 1 91 ? -4.813 -13.165 -15.515 1.00 96.44 91 ALA A O 1
ATOM 725 N N . GLY A 1 92 ? -2.664 -13.003 -14.882 1.00 95.25 92 GLY A N 1
ATOM 726 C CA . GLY A 1 92 ? -2.078 -13.272 -16.200 1.00 95.25 92 GLY A CA 1
ATOM 727 C C . GLY A 1 92 ? -2.196 -12.133 -17.221 1.00 95.25 92 GLY A C 1
ATOM 728 O O . GLY A 1 92 ? -1.707 -12.275 -18.337 1.00 95.25 92 GLY A O 1
ATOM 729 N N . ARG A 1 93 ? -2.808 -10.992 -16.874 1.00 97.25 93 ARG A N 1
ATOM 730 C CA . ARG A 1 93 ? -2.910 -9.820 -17.759 1.00 97.25 93 ARG A CA 1
ATOM 731 C C . ARG A 1 93 ? -1.799 -8.824 -17.462 1.00 97.25 93 ARG A C 1
ATOM 733 O O . ARG A 1 93 ? -1.613 -8.454 -16.305 1.00 97.25 93 ARG A O 1
ATOM 740 N N . HIS A 1 94 ? -1.090 -8.382 -18.499 1.00 97.44 94 HIS A N 1
ATOM 741 C CA . HIS A 1 94 ? -0.059 -7.349 -18.378 1.00 97.44 94 HIS A CA 1
ATOM 742 C C . HIS A 1 94 ? -0.681 -6.034 -17.893 1.00 97.44 94 HIS A C 1
ATOM 744 O O . HIS A 1 94 ? -1.696 -5.591 -18.430 1.00 97.44 94 HIS A O 1
ATOM 750 N N . LEU A 1 95 ? -0.090 -5.438 -16.856 1.00 97.81 95 LEU A N 1
ATOM 751 C CA . LEU A 1 95 ? -0.512 -4.151 -16.303 1.00 97.81 95 LEU A CA 1
ATOM 752 C C . LEU A 1 95 ? 0.434 -3.028 -16.715 1.00 97.81 95 LEU A C 1
ATOM 754 O O . LEU A 1 95 ? -0.007 -1.985 -17.195 1.00 97.81 95 LEU A O 1
ATOM 758 N N . CYS A 1 96 ? 1.732 -3.204 -16.460 1.00 97.00 96 CYS A N 1
ATOM 759 C CA . CYS A 1 96 ? 2.753 -2.218 -16.796 1.00 97.00 96 CYS A CA 1
ATOM 760 C C . CYS A 1 96 ? 4.171 -2.795 -16.710 1.00 97.00 96 CYS A C 1
ATOM 762 O O . CYS A 1 96 ? 4.390 -3.874 -16.161 1.00 97.00 96 CYS A O 1
ATOM 764 N N . SER A 1 97 ? 5.133 -2.020 -17.211 1.00 96.75 97 SER A N 1
ATOM 765 C CA . SER A 1 97 ? 6.569 -2.298 -17.130 1.00 96.75 97 SER A CA 1
ATOM 766 C C . SER A 1 97 ? 7.258 -1.147 -16.404 1.00 96.75 97 SER A C 1
ATOM 768 O O . SER A 1 97 ? 7.110 0.008 -16.809 1.00 96.75 97 SER A O 1
ATOM 770 N N . ARG A 1 98 ? 7.980 -1.432 -15.314 1.00 96.31 98 ARG A N 1
ATOM 771 C CA . ARG A 1 98 ? 8.582 -0.397 -14.449 1.00 96.31 98 ARG A CA 1
ATOM 772 C C . ARG A 1 98 ? 10.009 -0.745 -14.058 1.00 96.31 98 ARG A C 1
ATOM 774 O O . ARG A 1 98 ? 10.317 -1.898 -13.767 1.00 96.31 98 ARG A O 1
ATOM 781 N N . ARG A 1 99 ? 10.894 0.250 -14.008 1.00 93.62 99 ARG A N 1
ATOM 782 C CA . ARG A 1 99 ? 12.269 0.072 -13.512 1.00 93.62 99 ARG A CA 1
ATOM 783 C C . ARG A 1 99 ? 12.301 0.100 -11.988 1.00 93.62 99 ARG A C 1
ATOM 785 O O . ARG A 1 99 ? 11.504 0.789 -11.356 1.00 93.62 99 ARG A O 1
ATOM 792 N N . TYR A 1 100 ? 13.304 -0.539 -11.386 1.00 92.19 100 TYR A N 1
ATOM 793 C CA . TYR A 1 100 ? 13.446 -0.633 -9.924 1.00 92.19 100 TYR A CA 1
ATOM 794 C C . TYR A 1 100 ? 13.295 0.718 -9.182 1.00 92.19 100 TYR A C 1
ATOM 796 O O . TYR A 1 100 ? 12.614 0.809 -8.162 1.00 92.19 100 TYR A O 1
ATOM 804 N N . LYS A 1 101 ? 13.872 1.806 -9.720 1.00 91.56 101 LYS A N 1
ATOM 805 C CA . LYS A 1 101 ? 13.786 3.155 -9.120 1.00 91.56 101 LYS A CA 1
ATOM 806 C C . LYS A 1 101 ? 12.340 3.652 -8.961 1.00 91.56 101 LYS A C 1
ATOM 808 O O . LYS A 1 1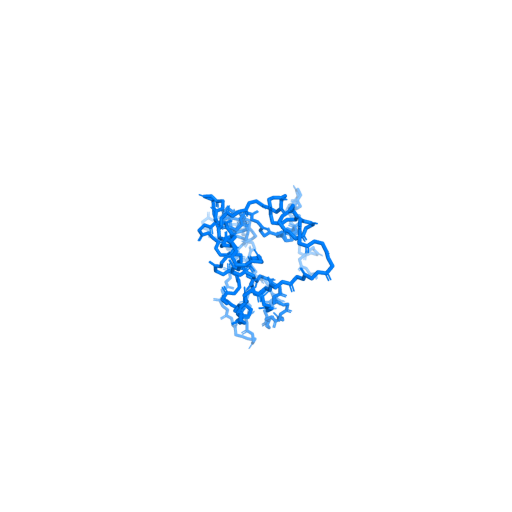01 ? 12.057 4.361 -8.001 1.00 91.56 101 LYS A O 1
ATOM 813 N N . GLU A 1 102 ? 11.431 3.273 -9.856 1.00 94.81 102 GLU A N 1
ATOM 814 C CA . GLU A 1 102 ? 10.017 3.655 -9.762 1.00 94.81 102 GLU A CA 1
ATOM 815 C C . GLU A 1 102 ? 9.330 2.978 -8.567 1.00 94.81 102 GLU A C 1
ATOM 817 O O . GLU A 1 102 ? 8.566 3.635 -7.865 1.00 94.81 102 GLU A O 1
ATOM 822 N N . TYR A 1 103 ? 9.671 1.723 -8.253 1.00 93.62 103 TYR A N 1
ATOM 823 C CA . TYR A 1 103 ? 9.173 1.039 -7.051 1.00 93.62 103 TYR A CA 1
ATOM 824 C C . TYR A 1 103 ? 9.708 1.663 -5.760 1.00 93.62 103 TYR A C 1
ATOM 826 O O . TYR A 1 103 ? 8.984 1.757 -4.774 1.00 93.62 103 TYR A O 1
ATOM 834 N N . VAL A 1 104 ? 10.960 2.134 -5.757 1.00 93.88 104 VAL A N 1
ATOM 835 C CA . VAL A 1 104 ? 11.531 2.862 -4.609 1.00 93.88 104 VAL A CA 1
ATOM 836 C C . VAL A 1 104 ? 10.773 4.166 -4.358 1.00 93.88 104 VAL A C 1
ATOM 838 O O . VAL A 1 104 ? 10.438 4.474 -3.212 1.00 93.88 104 VAL A O 1
ATOM 841 N N . ASN A 1 105 ? 10.477 4.914 -5.423 1.00 95.75 105 ASN A N 1
ATOM 842 C CA . ASN A 1 105 ? 9.685 6.138 -5.335 1.00 95.75 105 ASN A CA 1
ATOM 843 C C . ASN A 1 105 ? 8.262 5.838 -4.844 1.00 95.75 105 ASN A C 1
ATOM 845 O O . ASN A 1 105 ? 7.790 6.493 -3.918 1.00 95.75 105 ASN A O 1
ATOM 849 N N . LEU A 1 106 ? 7.615 4.810 -5.403 1.00 95.56 106 LEU A N 1
ATOM 850 C CA . LEU A 1 106 ? 6.289 4.364 -4.978 1.00 95.56 106 LEU A CA 1
ATOM 851 C C . LEU A 1 106 ? 6.275 3.982 -3.493 1.00 95.56 106 LEU A C 1
ATOM 853 O O . LEU A 1 106 ? 5.461 4.505 -2.748 1.00 95.56 106 LEU A O 1
ATOM 857 N N . ASN A 1 107 ? 7.209 3.146 -3.036 1.00 94.81 107 ASN A N 1
ATOM 858 C CA . ASN A 1 107 ? 7.320 2.754 -1.628 1.00 94.81 107 ASN A CA 1
ATOM 859 C C . ASN A 1 107 ? 7.561 3.954 -0.699 1.00 94.81 107 ASN A C 1
ATOM 861 O O . ASN A 1 107 ? 7.080 3.972 0.428 1.00 94.81 107 ASN A O 1
ATOM 865 N N . THR A 1 108 ? 8.292 4.971 -1.163 1.00 95.56 108 THR A N 1
ATOM 866 C CA . THR A 1 108 ? 8.503 6.210 -0.400 1.00 95.56 108 THR A CA 1
ATOM 867 C C . THR A 1 108 ? 7.206 7.003 -0.268 1.00 95.56 108 THR A C 1
ATOM 869 O O . THR A 1 108 ? 6.907 7.488 0.817 1.00 95.56 108 THR A O 1
ATOM 872 N N . ASN A 1 109 ? 6.428 7.110 -1.347 1.00 96.75 109 ASN A N 1
ATOM 873 C CA . ASN A 1 109 ? 5.125 7.771 -1.322 1.00 96.75 109 ASN A CA 1
ATOM 874 C C . ASN A 1 109 ? 4.137 6.999 -0.441 1.00 96.75 109 ASN A C 1
ATOM 876 O O . ASN A 1 109 ? 3.527 7.595 0.433 1.00 96.75 109 ASN A O 1
ATOM 880 N N . LEU A 1 110 ? 4.063 5.672 -0.574 1.00 94.69 110 LEU A N 1
ATOM 881 C CA . LEU A 1 110 ? 3.203 4.830 0.262 1.00 94.69 110 LEU A CA 1
ATOM 882 C C . LEU A 1 110 ? 3.530 4.969 1.756 1.00 94.69 110 LEU A C 1
ATOM 884 O O . LEU A 1 110 ? 2.625 5.113 2.561 1.00 94.69 110 LEU A O 1
ATOM 888 N N . LYS A 1 111 ? 4.810 5.014 2.140 1.00 93.31 111 LYS A N 1
ATOM 889 C CA . LYS A 1 111 ? 5.205 5.245 3.541 1.00 93.31 111 LYS A CA 1
ATOM 890 C C . LYS A 1 111 ? 4.816 6.622 4.081 1.00 93.31 111 LYS A C 1
ATOM 892 O O . LYS A 1 111 ? 4.674 6.765 5.288 1.00 93.31 111 LYS A O 1
ATOM 897 N N . LYS A 1 112 ? 4.708 7.633 3.214 1.00 93.19 112 LYS A N 1
ATOM 898 C CA . LYS A 1 112 ? 4.247 8.974 3.601 1.00 93.19 112 LYS A CA 1
ATOM 899 C C . LYS A 1 112 ? 2.730 9.023 3.748 1.00 93.19 112 LYS A C 1
ATOM 901 O O . LYS A 1 112 ? 2.250 9.625 4.696 1.00 93.19 112 LYS A O 1
ATOM 906 N N . GLU A 1 113 ? 2.013 8.394 2.819 1.00 91.94 113 GLU A N 1
ATOM 907 C CA . GLU A 1 113 ? 0.546 8.331 2.820 1.00 91.94 113 GLU A CA 1
ATOM 908 C C . GLU A 1 113 ? 0.006 7.419 3.932 1.00 91.94 113 GLU A C 1
ATOM 910 O O . GLU A 1 113 ? -1.050 7.681 4.496 1.00 91.94 113 GLU A O 1
ATOM 915 N N . PHE A 1 114 ? 0.743 6.362 4.280 1.00 90.12 114 PHE A N 1
ATOM 916 C CA . PHE A 1 114 ? 0.340 5.357 5.264 1.00 90.12 114 PHE A CA 1
ATOM 917 C C . PHE A 1 114 ? 1.401 5.226 6.374 1.00 90.12 114 PHE A C 1
ATOM 919 O O . PHE A 1 114 ? 2.091 4.203 6.442 1.00 90.12 114 PHE A O 1
ATOM 926 N N . PRO A 1 115 ? 1.575 6.250 7.233 1.00 85.88 115 PRO A N 1
ATOM 927 C CA . PRO A 1 115 ? 2.646 6.291 8.234 1.00 85.88 115 PRO A CA 1
ATOM 928 C C . PRO A 1 115 ? 2.534 5.184 9.294 1.00 85.88 115 PRO A C 1
ATOM 930 O O . PRO A 1 115 ? 3.556 4.711 9.790 1.00 85.88 115 PRO A O 1
ATOM 933 N N . ASP A 1 116 ? 1.313 4.727 9.583 1.00 84.38 116 ASP A N 1
ATOM 934 C CA . ASP A 1 116 ? 1.041 3.695 10.590 1.00 84.38 116 ASP A CA 1
ATOM 935 C C . ASP A 1 116 ? 1.147 2.264 10.033 1.00 84.38 116 ASP A C 1
ATOM 937 O O . ASP A 1 116 ? 1.115 1.286 10.783 1.00 84.38 116 ASP A O 1
ATOM 941 N N . PHE A 1 117 ? 1.297 2.108 8.710 1.00 86.62 117 PHE A N 1
ATOM 942 C CA . PHE A 1 117 ? 1.414 0.797 8.079 1.00 86.62 117 PHE A CA 1
ATOM 943 C C . PHE A 1 117 ? 2.871 0.318 8.031 1.00 86.62 117 PHE A C 1
ATOM 945 O O . PHE A 1 117 ? 3.770 0.970 7.490 1.00 86.62 117 PHE A O 1
ATOM 952 N N . GLN A 1 118 ? 3.114 -0.892 8.536 1.00 88.69 118 GLN A N 1
ATOM 953 C CA . GLN A 1 118 ? 4.436 -1.514 8.499 1.00 88.69 118 GLN A CA 1
ATOM 954 C C . GLN A 1 118 ? 4.724 -2.145 7.129 1.00 88.69 118 GLN A C 1
ATOM 956 O O . GLN A 1 118 ? 4.456 -3.322 6.886 1.00 88.69 118 GLN A O 1
ATOM 961 N N . PHE A 1 119 ? 5.312 -1.362 6.222 1.00 91.00 119 PHE A N 1
ATOM 962 C CA . PHE A 1 119 ? 5.709 -1.852 4.900 1.00 91.00 119 PHE A CA 1
ATOM 963 C C . PHE A 1 119 ? 6.872 -2.858 4.958 1.00 91.00 119 PHE A C 1
ATOM 965 O O . PHE A 1 119 ? 7.855 -2.627 5.676 1.00 91.00 119 PHE A O 1
ATOM 972 N N . PRO A 1 120 ? 6.844 -3.919 4.126 1.00 90.56 120 PRO A N 1
ATOM 973 C CA . PRO A 1 120 ? 7.990 -4.801 3.958 1.00 90.56 120 PRO A CA 1
ATOM 974 C C . PRO A 1 120 ? 9.193 -4.040 3.383 1.00 90.56 120 PRO A C 1
ATOM 976 O O . PRO A 1 120 ? 9.072 -3.009 2.711 1.00 90.56 120 PRO A O 1
ATOM 979 N N . LYS A 1 121 ? 10.395 -4.560 3.636 1.00 88.31 121 LYS A N 1
ATOM 980 C CA . LYS A 1 121 ? 11.613 -4.020 3.024 1.00 88.31 121 LYS A CA 1
ATOM 981 C C . LYS A 1 121 ? 11.614 -4.359 1.534 1.00 88.31 121 LYS A C 1
ATOM 983 O O . LYS A 1 121 ? 11.374 -5.502 1.159 1.00 88.31 121 LYS A O 1
ATOM 988 N N . LEU A 1 122 ? 11.916 -3.368 0.696 1.00 87.62 122 LEU A N 1
ATOM 989 C CA . LEU A 1 122 ? 12.168 -3.621 -0.720 1.00 87.62 122 LEU A CA 1
ATOM 990 C C . LEU A 1 122 ? 13.434 -4.478 -0.885 1.00 87.62 122 LEU A C 1
ATOM 992 O O . LEU A 1 122 ? 14.354 -4.341 -0.068 1.00 87.62 122 LEU A O 1
ATOM 996 N N . PRO A 1 123 ? 13.523 -5.290 -1.957 1.00 86.69 123 PRO A N 1
ATOM 997 C CA . PRO A 1 123 ? 14.769 -5.945 -2.346 1.00 86.69 123 PRO A CA 1
ATOM 998 C C . PRO A 1 123 ? 15.904 -4.921 -2.391 1.00 86.69 123 PRO A C 1
ATOM 1000 O O . PRO A 1 123 ? 15.696 -3.810 -2.874 1.00 86.69 123 PRO A O 1
ATOM 1003 N N . GLY A 1 124 ? 17.075 -5.249 -1.846 1.00 75.38 124 GLY A N 1
ATOM 1004 C CA . GLY A 1 124 ? 18.186 -4.304 -1.732 1.00 75.38 124 GLY A CA 1
ATOM 1005 C C . GLY A 1 124 ? 18.705 -3.827 -3.089 1.00 75.38 124 GLY A C 1
ATOM 1006 O O . GLY A 1 124 ? 18.673 -4.556 -4.079 1.00 75.38 124 GLY A O 1
ATOM 1007 N N . LYS A 1 125 ? 19.230 -2.597 -3.128 1.00 68.94 125 LYS A N 1
ATOM 1008 C CA . LYS A 1 125 ? 20.051 -2.149 -4.255 1.00 68.94 125 LYS A CA 1
ATOM 1009 C C . LYS A 1 125 ? 21.394 -2.853 -4.166 1.00 68.94 125 LYS A C 1
ATOM 1011 O O . LYS A 1 125 ? 22.097 -2.694 -3.170 1.00 68.94 125 LYS A O 1
ATOM 1016 N N . TRP A 1 126 ? 21.753 -3.589 -5.204 1.00 65.81 126 TRP A N 1
ATOM 1017 C CA . TRP A 1 126 ? 23.118 -4.065 -5.341 1.00 65.81 126 TRP A CA 1
ATOM 1018 C C . TRP A 1 126 ? 24.033 -2.893 -5.722 1.00 65.81 126 TRP A C 1
ATOM 1020 O O . TRP A 1 126 ? 23.645 -2.071 -6.555 1.00 65.81 126 TRP A O 1
ATOM 1030 N N . PRO A 1 127 ? 25.224 -2.770 -5.107 1.00 56.22 127 PRO A N 1
ATOM 1031 C CA . PRO A 1 127 ? 26.152 -1.671 -5.384 1.00 56.22 127 PRO A CA 1
ATOM 1032 C C . PRO A 1 127 ? 26.807 -1.761 -6.774 1.00 56.22 127 PRO A C 1
ATOM 1034 O O . PRO A 1 127 ? 27.511 -0.840 -7.176 1.00 56.22 127 PRO A O 1
ATOM 1037 N N . PHE A 1 128 ? 26.554 -2.842 -7.513 1.00 63.62 128 PHE A N 1
ATOM 1038 C CA . PHE A 1 128 ? 27.052 -3.086 -8.862 1.00 63.62 128 PHE A CA 1
ATOM 1039 C C . PHE A 1 128 ? 25.879 -3.221 -9.836 1.00 63.62 128 PHE A C 1
ATOM 1041 O O . PHE A 1 128 ? 24.762 -3.555 -9.432 1.00 63.62 128 PHE A O 1
ATOM 1048 N N . SER A 1 129 ? 26.127 -2.972 -11.123 1.00 64.00 129 SER A N 1
ATOM 1049 C CA . SER A 1 129 ? 25.175 -3.332 -12.175 1.00 64.00 129 SER A CA 1
ATOM 1050 C C . SER A 1 129 ? 24.913 -4.834 -12.109 1.00 64.00 129 SER A C 1
ATOM 1052 O O . SER A 1 129 ? 25.869 -5.609 -12.136 1.00 64.00 129 SER A O 1
ATOM 1054 N N . LEU A 1 130 ? 23.642 -5.226 -12.021 1.00 62.72 130 LEU A N 1
ATOM 1055 C CA . LEU A 1 130 ? 23.261 -6.635 -12.047 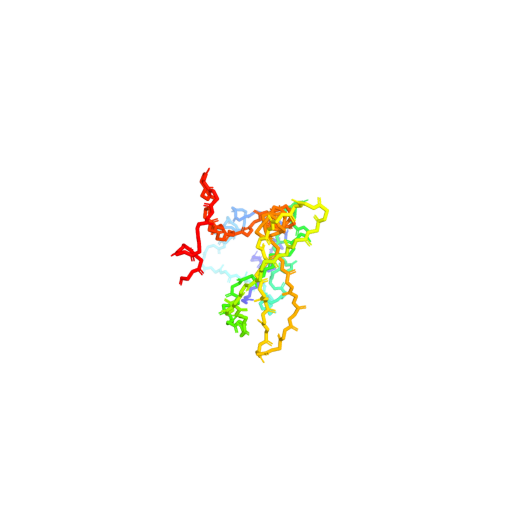1.00 62.72 130 LEU A CA 1
ATOM 1056 C C . LEU A 1 130 ? 23.679 -7.240 -13.392 1.00 62.72 130 LEU A C 1
ATOM 1058 O O . LEU A 1 130 ? 23.380 -6.666 -14.442 1.00 62.72 130 LEU A O 1
ATOM 1062 N N . SER A 1 131 ? 24.407 -8.353 -13.352 1.00 63.81 131 SER A N 1
ATOM 1063 C CA . SER A 1 131 ? 24.721 -9.149 -14.538 1.00 63.81 131 SER A CA 1
ATOM 1064 C C . SER A 1 131 ? 23.501 -9.959 -14.984 1.00 63.81 131 SER A C 1
ATOM 1066 O O . SER A 1 131 ? 22.569 -10.158 -14.205 1.00 63.81 131 SER A O 1
ATOM 1068 N N . ASP A 1 132 ? 23.510 -10.463 -16.224 1.00 58.16 132 ASP A N 1
ATOM 1069 C CA . ASP A 1 132 ? 22.433 -11.325 -16.740 1.00 58.16 132 ASP A CA 1
ATOM 1070 C C . ASP A 1 132 ? 22.190 -12.550 -15.834 1.00 58.16 132 ASP A C 1
ATOM 1072 O O . ASP A 1 132 ? 21.050 -12.879 -15.538 1.00 58.16 132 ASP A O 1
ATOM 1076 N N . GLN A 1 133 ? 23.254 -13.146 -15.281 1.00 60.16 133 GLN A N 1
ATOM 1077 C CA . GLN A 1 133 ? 23.172 -14.262 -14.320 1.00 60.16 133 GLN A CA 1
ATOM 1078 C C . GLN A 1 133 ? 22.526 -13.912 -12.971 1.00 60.16 133 GLN A C 1
ATOM 1080 O O . GLN A 1 133 ? 22.242 -14.811 -12.192 1.00 60.16 133 GLN A O 1
ATOM 1085 N N . GLN A 1 134 ? 22.378 -12.627 -12.645 1.00 58.62 134 GLN A N 1
ATOM 1086 C CA . GLN A 1 134 ? 21.759 -12.167 -11.396 1.00 58.62 134 GLN A CA 1
ATOM 1087 C C . GLN A 1 134 ? 20.296 -11.748 -11.586 1.00 58.62 134 GLN A C 1
ATOM 1089 O O . GLN A 1 134 ? 19.653 -11.342 -10.615 1.00 58.62 134 GLN A O 1
ATOM 1094 N N . LEU A 1 135 ? 19.814 -11.754 -12.831 1.00 57.44 135 LEU A N 1
ATOM 1095 C CA . LEU A 1 135 ? 18.437 -11.436 -13.197 1.00 57.44 135 LEU A CA 1
ATOM 1096 C C . LEU A 1 135 ? 17.618 -12.690 -13.551 1.00 57.44 135 LEU A C 1
ATOM 1098 O O . LEU A 1 135 ? 16.392 -12.608 -13.480 1.00 57.44 135 LEU A O 1
ATOM 1102 N N . ASP A 1 136 ? 18.289 -13.799 -13.884 1.00 48.50 136 ASP A N 1
ATOM 1103 C CA . ASP A 1 136 ? 17.756 -15.177 -13.874 1.00 48.50 136 ASP A CA 1
ATOM 1104 C C . ASP A 1 136 ? 17.642 -15.732 -12.440 1.00 48.50 136 ASP A C 1
ATOM 1106 O O . ASP A 1 136 ? 16.678 -16.488 -12.171 1.00 48.50 136 ASP A O 1
#

Organism: NCBI:txid334625

InterPro domains:
  IPR001478 PDZ domain [PF00595] (1-35)
  IPR001478 PDZ domain [PS50106] (1-39)
  IPR001683 Phox homology [PF00787] (91-134)
  IPR001683 Phox homology [PS50195] (33-136)
  IPR036034 PDZ superfamily [G3DSA:2.30.42.10] (1-43)
  IPR036034 PDZ superfamily [SSF50156] (1-41)
  IPR036871 PX domain superfamily [G3DSA:3.30.1520.10] (65-136)
  IPR036871 PX domain superfamily [SSF64268] (52-134)

Foldseek 3Di:
DKDFQDKPNHGCQVPDPVRNVVSNVVVPPDIDTDIDDDDPVRVVVRPDDPPPPPPDPPPPVDPDDFQKDQPDWDWDADPNDTFIWTFIDGPNHTDDTHGPVVVVVVVVVCCVVCVPDDDDDDDDDDPDDDDPVNRD

Secondary structure (DSSP, 8-state):
-EEEEEETTEE-TT--HHHHHHHHHHTTT---EEEEE--HHHHGGGS---TT--S----TT--PPP-EEEEEEEEEEETTEEEEEEEEEETTEEEEEE-HHHHHHHHHHHHHH-TTS-PPPPPPPPSSPPPGGGT-

Sequence (136 aa):
GDRILEVNGINVEGATHKQVVDLIKSGGDKLTLTVISVTPREAEKLEPNDETSTYSYLDYSEKRSLPISIPDYNYIERNADKYVVFNIYMAGRHLCSRRYKEYVNLNTNLKKEFPDFQFPKLPGKWPFSLSDQQLD